Protein AF-A0A6I5C959-F1 (afdb_monomer_lite)

Secondary structure (DSSP, 8-state):
-HHHHHHHHTT-HHHHHT--HHHHHHTT-TTHHHHHHHHHHTTT--PPEEEEEEE-TTSS-EEEEEE-

Foldseek 3Di:
DVLVLVCQQAVVLVSLLPDDDVVCVVVVPPCNVVSNVVSVVCVVVPWGKHWPDWDQPPPDTDTDMDTD

pLDDT: mean 96.69, std 1.58, range [91.19, 98.38]

Radius of gyration: 11.57 Å; chains: 1; bounding box: 25×21×30 Å

Structure (mmCIF, N/CA/C/O backbone):
data_AF-A0A6I5C959-F1
#
_entry.id   AF-A0A6I5C959-F1
#
loop_
_atom_site.group_PDB
_atom_site.id
_atom_site.type_symbol
_atom_site.label_atom_id
_atom_site.label_alt_id
_atom_site.label_comp_id
_atom_site.label_asym_id
_atom_site.label_entity_id
_atom_site.label_seq_id
_atom_site.pdbx_PDB_ins_code
_atom_site.Cartn_x
_atom_site.Cartn_y
_atom_site.Cartn_z
_atom_site.occupancy
_atom_site.B_iso_or_equiv
_atom_site.auth_seq_id
_atom_site.auth_comp_id
_atom_site.auth_asym_id
_atom_site.auth_atom_id
_atom_site.pdbx_PDB_model_num
ATOM 1 N N . ASP A 1 1 ? 2.053 -4.277 -8.439 1.00 91.19 1 ASP A N 1
ATOM 2 C CA . ASP A 1 1 ? 1.487 -2.913 -8.304 1.00 91.19 1 ASP A CA 1
ATOM 3 C C . ASP A 1 1 ? 0.013 -2.956 -7.899 1.00 91.19 1 ASP A C 1
ATOM 5 O O . ASP A 1 1 ? -0.274 -2.607 -6.763 1.00 91.19 1 ASP A O 1
ATOM 9 N N . ALA A 1 2 ? -0.899 -3.483 -8.721 1.00 95.94 2 ALA A N 1
ATOM 10 C CA . ALA A 1 2 ? -2.350 -3.422 -8.509 1.00 95.94 2 ALA A CA 1
ATOM 11 C C . ALA A 1 2 ? -2.844 -3.961 -7.152 1.00 95.94 2 ALA A C 1
ATOM 13 O O . ALA A 1 2 ? -3.816 -3.460 -6.591 1.00 95.94 2 ALA A O 1
ATOM 14 N N . ALA A 1 3 ? -2.195 -4.990 -6.595 1.00 96.50 3 ALA A N 1
ATOM 15 C CA . ALA A 1 3 ? -2.520 -5.477 -5.252 1.00 96.50 3 ALA A CA 1
ATOM 16 C C . ALA A 1 3 ? -2.191 -4.441 -4.160 1.00 96.50 3 ALA A C 1
ATOM 18 O O . ALA A 1 3 ? -3.003 -4.231 -3.265 1.00 96.50 3 ALA A O 1
ATOM 19 N N . ALA A 1 4 ? -1.046 -3.758 -4.268 1.00 96.88 4 ALA A N 1
ATOM 20 C CA . ALA A 1 4 ? -0.666 -2.689 -3.348 1.00 96.88 4 ALA A CA 1
ATOM 21 C C . ALA A 1 4 ? -1.593 -1.476 -3.500 1.00 96.88 4 ALA A C 1
ATOM 23 O O . ALA A 1 4 ? -2.062 -0.956 -2.495 1.00 96.88 4 ALA A O 1
ATOM 24 N N . ALA A 1 5 ? -1.931 -1.087 -4.734 1.00 98.00 5 ALA A N 1
ATOM 25 C CA . ALA A 1 5 ? -2.876 -0.002 -4.999 1.00 98.00 5 ALA A CA 1
ATOM 26 C C . ALA A 1 5 ? -4.249 -0.265 -4.362 1.00 98.00 5 ALA A C 1
ATOM 28 O O . ALA A 1 5 ? -4.782 0.591 -3.657 1.00 98.00 5 ALA A O 1
ATOM 29 N N . ARG A 1 6 ? -4.794 -1.479 -4.535 1.00 98.38 6 ARG A N 1
ATOM 30 C CA . ARG A 1 6 ? -6.053 -1.883 -3.890 1.00 98.38 6 ARG A CA 1
ATOM 31 C C . ARG A 1 6 ? -5.955 -1.868 -2.368 1.00 98.38 6 ARG A C 1
ATOM 33 O O . ARG A 1 6 ? -6.850 -1.334 -1.724 1.00 98.38 6 ARG A O 1
ATOM 40 N N . ALA A 1 7 ? -4.882 -2.414 -1.799 1.00 98.25 7 ALA A N 1
ATOM 41 C CA . ALA A 1 7 ? -4.719 -2.471 -0.350 1.00 98.25 7 ALA A CA 1
ATOM 42 C C . ALA A 1 7 ? -4.578 -1.070 0.273 1.00 98.25 7 ALA A C 1
ATOM 44 O O . ALA A 1 7 ? -5.240 -0.758 1.260 1.00 98.25 7 ALA A O 1
ATOM 45 N N . LEU A 1 8 ? -3.785 -0.190 -0.348 1.00 98.25 8 LEU A N 1
ATOM 46 C CA . LEU A 1 8 ? -3.654 1.212 0.056 1.00 98.25 8 LEU A CA 1
ATOM 47 C C . LEU A 1 8 ? -4.976 1.972 -0.099 1.00 98.25 8 LEU A C 1
ATOM 49 O O . LEU A 1 8 ? -5.350 2.740 0.784 1.00 98.25 8 LEU A O 1
ATOM 53 N N . GLY A 1 9 ? -5.694 1.741 -1.199 1.00 98.31 9 GLY A N 1
ATOM 54 C CA . GLY A 1 9 ? -6.967 2.392 -1.490 1.00 98.31 9 GLY A CA 1
ATOM 55 C C . GLY A 1 9 ? -8.116 1.955 -0.589 1.00 98.31 9 GLY A C 1
ATOM 56 O O . GLY A 1 9 ? -9.010 2.751 -0.351 1.00 98.31 9 GLY A O 1
ATOM 57 N N . ALA A 1 10 ? -8.092 0.729 -0.070 1.00 98.00 10 ALA A N 1
ATOM 58 C CA . ALA A 1 10 ? -9.126 0.202 0.819 1.00 98.00 10 ALA A CA 1
ATOM 59 C C . ALA A 1 10 ? -8.776 0.319 2.313 1.00 98.00 10 ALA A C 1
ATOM 61 O O . ALA A 1 10 ? -9.563 -0.131 3.140 1.00 98.00 10 ALA A O 1
ATOM 62 N N . ALA A 1 11 ? -7.606 0.876 2.657 1.00 97.94 11 ALA A N 1
ATOM 63 C CA . ALA A 1 11 ? -7.027 0.778 4.000 1.00 97.94 11 ALA A CA 1
ATOM 64 C C . ALA A 1 11 ? -6.999 -0.675 4.525 1.00 97.94 11 ALA A C 1
ATOM 66 O O . ALA A 1 11 ? -7.268 -0.952 5.692 1.00 97.94 11 ALA A O 1
ATOM 67 N N . ASP A 1 12 ? -6.664 -1.626 3.645 1.00 98.00 12 ASP A N 1
ATOM 68 C CA . ASP A 1 12 ? -6.583 -3.048 3.977 1.00 98.00 12 ASP A CA 1
ATOM 69 C C . ASP A 1 12 ? -5.296 -3.334 4.765 1.00 98.00 12 ASP A C 1
ATOM 71 O O . ASP A 1 12 ? -4.257 -3.734 4.225 1.00 98.00 12 ASP A O 1
ATOM 75 N N . VAL A 1 13 ? -5.369 -3.089 6.073 1.00 97.88 13 VAL A N 1
ATOM 76 C CA . VAL A 1 13 ? -4.256 -3.272 7.010 1.00 97.88 13 VAL A CA 1
ATOM 77 C C . VAL A 1 13 ? -3.748 -4.713 7.031 1.00 97.88 13 VAL A C 1
ATOM 79 O O . VAL A 1 13 ? -2.547 -4.929 7.187 1.00 97.88 13 VAL A O 1
ATOM 82 N N . THR A 1 14 ? -4.621 -5.704 6.819 1.00 97.38 14 THR A N 1
ATOM 83 C CA . THR A 1 14 ? -4.237 -7.120 6.805 1.00 97.38 14 THR A CA 1
ATOM 84 C C . THR A 1 14 ? -3.365 -7.429 5.595 1.00 97.38 14 THR A C 1
ATOM 86 O O . THR A 1 14 ? -2.271 -7.971 5.760 1.00 97.38 14 THR A O 1
ATOM 89 N N . SER A 1 15 ? -3.794 -7.023 4.398 1.00 97.69 15 SER A N 1
ATOM 90 C CA . SER A 1 15 ? -3.018 -7.220 3.170 1.00 97.69 15 SER A CA 1
ATOM 91 C C . SER A 1 15 ? -1.680 -6.477 3.199 1.00 97.69 15 SER A C 1
ATOM 93 O O . SER A 1 15 ? -0.667 -7.006 2.734 1.00 97.69 15 SER A O 1
ATOM 95 N N . LEU A 1 16 ? -1.646 -5.262 3.761 1.00 97.75 16 LEU A N 1
ATOM 96 C CA . LEU A 1 16 ? -0.412 -4.480 3.893 1.00 97.75 16 LEU A CA 1
ATOM 97 C C . LEU A 1 16 ? 0.555 -5.097 4.911 1.00 97.75 16 LEU A C 1
ATOM 99 O O . LEU A 1 16 ? 1.760 -5.154 4.656 1.00 97.75 16 LEU A O 1
ATOM 103 N N . ALA A 1 17 ? 0.045 -5.612 6.031 1.00 97.50 17 ALA A N 1
ATOM 104 C CA . ALA A 1 17 ? 0.852 -6.320 7.019 1.00 97.50 17 ALA A CA 1
ATOM 105 C C . ALA A 1 17 ? 1.441 -7.625 6.455 1.00 97.50 17 ALA A C 1
ATOM 107 O O . ALA A 1 17 ? 2.582 -7.961 6.776 1.00 97.50 17 ALA A O 1
ATOM 108 N N . SER A 1 18 ? 0.718 -8.324 5.572 1.00 97.12 18 SER A N 1
ATOM 109 C CA . SER A 1 18 ? 1.144 -9.601 4.984 1.00 97.12 18 SER A CA 1
ATOM 110 C C . SER A 1 18 ? 2.076 -9.483 3.772 1.00 97.12 18 SER A C 1
ATOM 112 O O . SER A 1 18 ? 2.356 -10.490 3.124 1.00 97.12 18 SER A O 1
ATOM 114 N N . LEU A 1 19 ? 2.546 -8.280 3.420 1.00 97.50 19 LEU A N 1
ATOM 115 C CA . LEU A 1 19 ? 3.456 -8.111 2.287 1.00 97.50 19 LEU A CA 1
ATOM 116 C C . LEU A 1 19 ? 4.769 -8.871 2.506 1.00 97.50 19 LEU A C 1
ATOM 118 O O . LEU A 1 19 ? 5.533 -8.600 3.444 1.00 97.50 19 LEU A O 1
ATOM 122 N N . ASP A 1 20 ? 5.047 -9.786 1.583 1.00 97.38 20 ASP A N 1
ATOM 123 C CA . ASP A 1 20 ? 6.234 -10.628 1.614 1.00 97.38 20 ASP A CA 1
ATOM 124 C C . ASP A 1 20 ? 7.524 -9.805 1.456 1.00 97.38 20 ASP A C 1
ATOM 126 O O . ASP A 1 20 ? 7.626 -8.910 0.610 1.00 97.38 20 ASP A O 1
ATOM 130 N N . ALA A 1 21 ? 8.509 -10.086 2.310 1.00 97.12 21 ALA A N 1
ATOM 131 C CA . ALA A 1 21 ? 9.755 -9.327 2.359 1.00 97.12 21 ALA A CA 1
ATOM 132 C C . ALA A 1 21 ? 10.667 -9.620 1.165 1.00 97.12 21 ALA A C 1
ATOM 134 O O . ALA A 1 21 ? 11.250 -8.692 0.602 1.00 97.12 21 ALA A O 1
ATOM 135 N N . GLU A 1 22 ? 10.787 -10.892 0.784 1.00 97.94 22 GLU A N 1
ATOM 136 C CA . GLU A 1 22 ? 11.698 -11.339 -0.270 1.00 97.94 22 GLU A CA 1
ATOM 137 C C . GLU A 1 22 ? 11.202 -10.887 -1.642 1.00 97.94 22 GLU A C 1
ATOM 139 O O . GLU A 1 22 ? 11.965 -10.332 -2.434 1.00 97.94 22 GLU A O 1
ATOM 144 N N . LEU A 1 23 ? 9.901 -11.022 -1.895 1.00 97.38 23 LEU A N 1
ATOM 145 C CA . LEU A 1 23 ? 9.253 -10.549 -3.107 1.00 97.38 23 LEU A CA 1
ATOM 146 C C . LEU A 1 23 ? 9.331 -9.025 -3.220 1.00 97.38 23 LEU A C 1
ATOM 148 O O . LEU A 1 23 ? 9.664 -8.507 -4.285 1.00 97.38 23 LEU A O 1
ATOM 152 N N . ALA A 1 24 ? 9.067 -8.289 -2.136 1.00 97.19 24 ALA A N 1
ATOM 153 C CA . ALA A 1 24 ? 9.203 -6.835 -2.145 1.00 97.19 24 ALA A CA 1
ATOM 154 C C . ALA A 1 24 ? 10.645 -6.399 -2.432 1.00 97.19 24 ALA A C 1
ATOM 156 O O . ALA A 1 24 ? 10.855 -5.436 -3.169 1.00 97.19 24 ALA A O 1
ATOM 157 N N . TYR A 1 25 ? 11.634 -7.122 -1.902 1.00 97.19 25 TYR A N 1
ATOM 158 C CA . TYR A 1 25 ? 13.039 -6.882 -2.207 1.00 97.19 25 TYR A CA 1
ATOM 159 C C . TYR A 1 25 ? 13.360 -7.162 -3.682 1.00 97.19 25 TYR A C 1
ATOM 161 O O . TYR A 1 25 ? 13.923 -6.300 -4.358 1.00 97.19 25 TYR A O 1
ATOM 169 N N . ALA A 1 26 ? 12.938 -8.316 -4.211 1.00 97.69 26 ALA A N 1
ATOM 170 C CA . ALA A 1 26 ? 13.143 -8.697 -5.610 1.00 97.69 26 ALA A CA 1
ATOM 171 C C . ALA A 1 26 ? 12.513 -7.690 -6.590 1.00 97.69 26 ALA A C 1
ATOM 173 O O . ALA A 1 26 ? 13.099 -7.366 -7.623 1.00 97.69 26 ALA A O 1
ATOM 174 N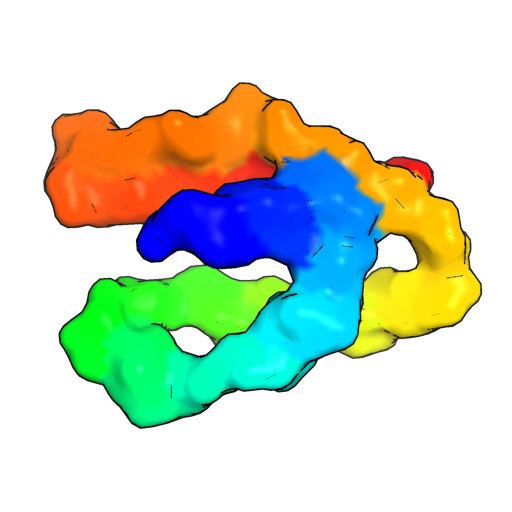 N . LEU A 1 27 ? 11.347 -7.148 -6.231 1.00 95.81 27 LEU A N 1
ATOM 175 C CA . LEU A 1 27 ? 10.622 -6.130 -6.995 1.00 95.81 27 LEU A CA 1
ATOM 176 C C . LEU A 1 27 ? 11.058 -4.688 -6.677 1.00 95.81 27 LEU A C 1
ATOM 178 O O . LEU A 1 27 ? 10.518 -3.751 -7.260 1.00 95.81 27 LEU A O 1
ATOM 182 N N . LYS A 1 28 ? 12.031 -4.492 -5.775 1.00 96.12 28 LYS A N 1
ATOM 183 C CA . LYS A 1 28 ? 12.561 -3.182 -5.349 1.00 96.12 28 LYS A CA 1
ATOM 184 C C . LYS A 1 28 ? 11.496 -2.230 -4.781 1.00 96.12 28 LYS A C 1
ATOM 186 O O . LYS A 1 28 ? 11.560 -1.016 -4.970 1.00 96.12 28 LYS A O 1
ATOM 191 N N . VAL A 1 29 ? 10.519 -2.770 -4.057 1.00 96.69 29 VAL A N 1
ATOM 192 C CA . VAL A 1 29 ? 9.416 -2.011 -3.453 1.00 96.69 29 VAL A CA 1
ATOM 193 C C . VAL A 1 29 ? 9.881 -1.355 -2.152 1.00 96.69 29 VAL A C 1
ATOM 195 O O . VAL A 1 29 ? 9.783 -1.933 -1.069 1.00 96.69 29 VAL A O 1
ATOM 198 N N . SER A 1 30 ? 10.351 -0.111 -2.240 1.00 93.56 30 SER A N 1
ATOM 199 C CA . SER A 1 30 ? 10.766 0.682 -1.070 1.00 93.56 30 SER A CA 1
ATOM 200 C C . SER A 1 30 ? 9.620 0.973 -0.089 1.00 93.56 30 SER A C 1
ATOM 202 O O . SER A 1 30 ? 9.862 1.178 1.099 1.00 93.56 30 SER A O 1
ATOM 204 N N . GLY A 1 31 ? 8.370 0.946 -0.564 1.00 95.31 31 GLY A N 1
ATOM 205 C CA . GLY A 1 31 ? 7.174 1.240 0.229 1.00 95.31 31 GLY A CA 1
ATOM 206 C C . GLY A 1 31 ? 6.778 0.173 1.256 1.00 95.31 31 GLY A C 1
ATOM 207 O O . GLY A 1 31 ? 6.043 0.495 2.183 1.00 95.31 31 GLY A O 1
ATOM 208 N N . ARG A 1 32 ? 7.274 -1.074 1.164 1.00 97.38 32 ARG A N 1
ATOM 209 C CA . ARG A 1 32 ? 6.808 -2.178 2.032 1.00 97.38 32 ARG A CA 1
ATOM 210 C C . ARG A 1 32 ? 6.892 -1.832 3.522 1.00 97.38 32 ARG A C 1
ATOM 212 O O . ARG A 1 32 ? 5.899 -1.943 4.232 1.00 97.38 32 ARG A O 1
ATOM 219 N N . ALA A 1 33 ? 8.077 -1.447 3.995 1.00 96.81 33 ALA A N 1
ATOM 220 C CA . ALA A 1 33 ? 8.311 -1.184 5.413 1.00 96.81 33 ALA A CA 1
ATOM 221 C C . ALA A 1 33 ? 7.424 -0.048 5.966 1.00 96.81 33 ALA A C 1
ATOM 223 O O . ALA A 1 33 ? 6.730 -0.286 6.956 1.00 96.81 33 ALA A O 1
ATOM 224 N N . PRO A 1 34 ? 7.364 1.153 5.348 1.00 97.06 34 PRO A N 1
ATOM 225 C CA . PRO A 1 34 ? 6.472 2.202 5.836 1.00 97.06 34 PRO A CA 1
ATOM 226 C C . PRO A 1 34 ? 4.987 1.822 5.746 1.00 97.06 34 PRO A C 1
ATOM 228 O O . PRO A 1 34 ? 4.225 2.218 6.623 1.00 97.06 34 PRO A O 1
ATOM 231 N N . TRP A 1 35 ? 4.562 1.016 4.765 1.00 97.81 35 TRP A N 1
ATOM 232 C CA . TRP A 1 35 ? 3.176 0.531 4.709 1.00 97.81 35 TRP A CA 1
ATOM 233 C C . TRP A 1 35 ? 2.835 -0.441 5.842 1.00 97.81 35 TRP A C 1
ATOM 235 O O . TRP A 1 35 ? 1.724 -0.390 6.358 1.00 97.81 35 TRP A O 1
ATOM 245 N N . GLN A 1 36 ? 3.778 -1.281 6.281 1.00 97.69 36 GLN A N 1
ATOM 246 C CA . GLN A 1 36 ? 3.576 -2.136 7.457 1.00 97.69 36 GLN A CA 1
ATOM 247 C C . GLN A 1 36 ? 3.486 -1.318 8.755 1.00 97.69 36 GLN A C 1
ATOM 249 O O . GLN A 1 36 ? 2.662 -1.625 9.614 1.00 97.69 36 GLN A O 1
ATOM 254 N N . VAL A 1 37 ? 4.281 -0.249 8.887 1.00 97.56 37 VAL A N 1
ATOM 255 C CA . VAL A 1 37 ? 4.178 0.688 10.023 1.00 97.56 37 VAL A CA 1
ATOM 256 C C . VAL A 1 37 ? 2.818 1.387 10.027 1.00 97.56 37 VAL A C 1
ATOM 258 O O . VAL A 1 37 ? 2.155 1.432 11.061 1.00 97.56 37 VAL A O 1
ATOM 261 N N . LEU A 1 38 ? 2.381 1.887 8.868 1.00 96.88 38 LEU A N 1
ATOM 262 C CA . LEU A 1 38 ? 1.065 2.500 8.699 1.00 96.88 38 LEU A CA 1
ATOM 263 C C . LEU A 1 38 ? -0.067 1.517 9.048 1.00 96.88 38 LEU A C 1
ATOM 265 O O . LEU A 1 38 ? -0.985 1.886 9.774 1.00 96.88 38 LEU A O 1
ATOM 269 N N . ALA A 1 39 ? 0.018 0.265 8.587 1.00 97.06 39 ALA A N 1
ATOM 270 C CA . ALA A 1 39 ? -0.962 -0.776 8.894 1.00 97.06 39 ALA A CA 1
ATOM 271 C C . ALA A 1 39 ? -1.056 -1.065 10.400 1.00 97.06 39 ALA A C 1
ATOM 273 O O . ALA A 1 39 ? -2.159 -1.178 10.928 1.00 97.06 39 ALA A O 1
ATOM 274 N N . GLY A 1 40 ? 0.081 -1.124 11.103 1.00 9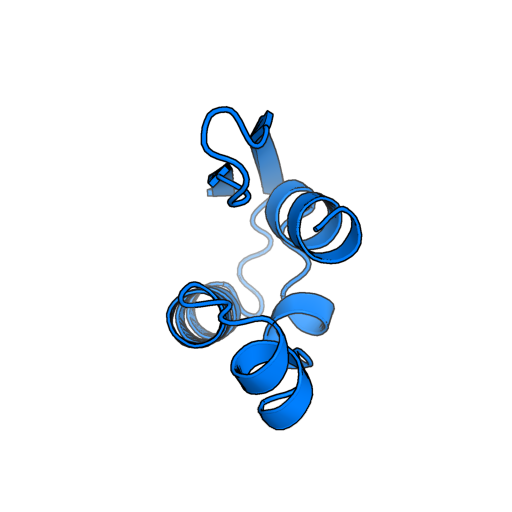7.12 40 GLY A N 1
ATOM 275 C CA . GLY A 1 40 ? 0.101 -1.268 12.560 1.00 97.12 40 GLY A CA 1
ATOM 276 C C . GLY A 1 40 ? -0.496 -0.058 13.285 1.00 97.12 40 GLY A C 1
ATOM 277 O O . GLY A 1 40 ? -1.235 -0.225 14.248 1.00 97.12 40 GLY A O 1
ATOM 278 N N . ALA A 1 41 ? -0.233 1.159 12.801 1.00 96.62 41 ALA A N 1
ATOM 279 C CA . ALA A 1 41 ? -0.803 2.380 13.375 1.00 96.62 41 ALA A CA 1
ATOM 280 C C . ALA A 1 41 ? -2.323 2.494 13.164 1.00 96.62 41 ALA A C 1
ATOM 282 O O . ALA A 1 41 ? -3.016 3.074 13.996 1.00 96.62 41 ALA A O 1
ATOM 283 N N . ALA A 1 42 ? -2.839 1.948 12.062 1.00 96.50 42 ALA A N 1
ATOM 284 C CA . ALA A 1 42 ? -4.261 1.953 11.732 1.00 96.50 42 ALA A CA 1
ATOM 285 C C . ALA A 1 42 ? -5.014 0.710 12.233 1.00 96.50 42 ALA A C 1
ATOM 287 O O . ALA A 1 42 ? -6.211 0.571 11.962 1.00 96.50 42 ALA A O 1
ATOM 288 N N . GLN A 1 43 ? -4.351 -0.204 12.942 1.00 95.31 43 GLN A N 1
ATOM 289 C CA . GLN A 1 43 ? -5.002 -1.400 13.460 1.00 95.31 43 GLN A CA 1
ATOM 290 C C . GLN A 1 43 ? -6.173 -1.018 14.378 1.00 95.31 43 GLN A C 1
ATOM 292 O O . GLN A 1 43 ? -6.035 -0.159 15.245 1.00 95.31 43 GLN A O 1
ATOM 297 N N . ASP A 1 44 ? -7.344 -1.611 14.126 1.00 94.56 44 ASP A N 1
ATOM 298 C CA . ASP A 1 44 ? -8.608 -1.358 14.838 1.00 94.56 44 ASP A CA 1
ATOM 299 C C . ASP A 1 44 ? -9.099 0.107 14.829 1.00 94.56 44 ASP A C 1
ATOM 301 O O . ASP A 1 44 ? -10.025 0.465 15.555 1.00 94.56 44 ASP A O 1
ATOM 305 N N . SER A 1 45 ? -8.526 0.960 13.973 1.00 94.94 45 SER A N 1
ATOM 306 C CA . SER A 1 45 ? -8.893 2.381 13.879 1.00 94.94 45 SER A CA 1
ATOM 307 C C . SER A 1 45 ? -10.192 2.633 13.106 1.00 94.94 45 SER A C 1
ATOM 309 O O . SER A 1 45 ? -10.817 3.676 13.279 1.00 94.94 45 SER A O 1
ATOM 311 N N . GLY A 1 46 ? -10.601 1.693 12.246 1.00 93.25 46 GLY A N 1
ATOM 312 C CA . GLY A 1 46 ? -11.784 1.835 11.392 1.00 93.25 46 GLY A CA 1
ATOM 313 C C . GLY A 1 46 ? -11.653 2.892 10.290 1.00 93.25 46 GLY A C 1
ATOM 314 O O . GLY A 1 46 ? -12.674 3.291 9.734 1.00 93.25 46 GLY A O 1
ATOM 315 N N . LEU A 1 47 ? -10.431 3.344 9.979 1.00 96.75 47 LEU A N 1
ATOM 316 C CA . LEU A 1 47 ? -10.183 4.331 8.926 1.00 96.75 47 LEU A CA 1
ATOM 317 C C . LEU A 1 47 ? -10.617 3.803 7.555 1.00 96.75 47 LEU A C 1
ATOM 319 O O . LEU A 1 47 ? -10.349 2.653 7.198 1.00 96.75 47 LEU A O 1
ATOM 323 N N . ALA A 1 48 ? -11.233 4.673 6.761 1.00 96.56 48 ALA A N 1
ATOM 324 C CA . ALA A 1 48 ? -11.528 4.405 5.364 1.00 96.56 48 ALA A CA 1
ATOM 325 C C . ALA A 1 48 ? -10.366 4.879 4.484 1.00 96.56 48 ALA A C 1
ATOM 327 O O . ALA A 1 48 ? -9.847 5.981 4.659 1.00 96.56 48 ALA A O 1
ATOM 328 N N . GLY A 1 49 ? -9.968 4.054 3.516 1.00 97.25 49 GLY A N 1
ATOM 329 C CA . GLY A 1 49 ? -8.962 4.417 2.524 1.00 97.25 49 GLY A CA 1
ATOM 330 C C . GLY A 1 49 ? -9.565 5.087 1.291 1.00 97.25 49 GLY A C 1
ATOM 331 O O . GLY A 1 49 ? -10.709 4.843 0.911 1.00 97.25 49 GLY A O 1
ATOM 332 N N . THR A 1 50 ? -8.777 5.923 0.624 1.00 98.19 50 THR A N 1
ATOM 333 C CA . THR A 1 50 ? -9.055 6.390 -0.737 1.00 98.19 50 THR A CA 1
ATOM 334 C C . THR A 1 5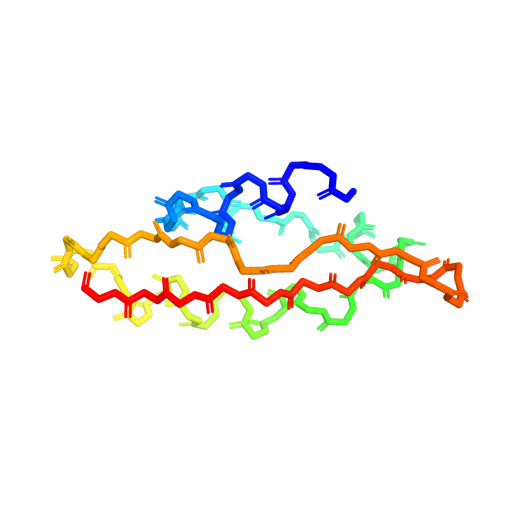0 ? -7.752 6.491 -1.513 1.00 98.19 50 THR A C 1
ATOM 336 O O . THR A 1 50 ? -6.826 7.185 -1.093 1.00 98.19 50 THR A O 1
ATOM 339 N N . LEU A 1 51 ? -7.679 5.810 -2.658 1.00 98.25 51 LEU A N 1
ATOM 340 C CA . LEU A 1 51 ? -6.564 5.928 -3.596 1.00 98.25 51 LEU A CA 1
ATOM 341 C C . LEU A 1 51 ? -6.734 7.210 -4.419 1.00 98.25 51 LEU A C 1
ATOM 343 O O . LEU A 1 51 ? -7.736 7.387 -5.105 1.00 98.25 51 LEU A O 1
ATOM 347 N N . LEU A 1 52 ? -5.753 8.100 -4.333 1.00 98.31 52 LEU A N 1
ATOM 348 C CA . LEU A 1 52 ? -5.723 9.395 -5.014 1.00 98.31 52 LEU A CA 1
ATOM 349 C C . LEU A 1 52 ? -4.862 9.363 -6.282 1.00 98.31 52 LEU A C 1
ATOM 351 O O . LEU A 1 52 ? -5.066 10.178 -7.177 1.00 98.31 52 LEU A O 1
ATOM 355 N N . TYR A 1 53 ? -3.893 8.445 -6.351 1.00 97.69 53 TYR A N 1
ATOM 356 C CA . TYR A 1 53 ? -2.992 8.295 -7.493 1.00 97.69 53 TYR A CA 1
ATOM 357 C C . TYR A 1 53 ? -2.416 6.875 -7.565 1.00 97.69 53 TYR A C 1
ATOM 359 O O . TYR A 1 53 ? -2.037 6.321 -6.531 1.00 97.69 53 TYR A O 1
ATOM 367 N N . ASP A 1 54 ? -2.333 6.321 -8.776 1.00 97.38 54 ASP A N 1
ATOM 368 C CA . ASP A 1 54 ? -1.677 5.052 -9.122 1.00 97.38 54 ASP A CA 1
ATOM 369 C C . ASP A 1 54 ? -1.224 5.108 -10.585 1.00 97.38 54 ASP A C 1
ATOM 371 O O . ASP A 1 54 ? -2.015 4.885 -11.500 1.00 97.38 54 ASP A O 1
ATOM 375 N N . GLU A 1 55 ? 0.044 5.452 -10.805 1.00 96.94 55 GLU A N 1
ATOM 376 C CA . GLU A 1 55 ? 0.659 5.421 -12.133 1.00 96.94 55 GLU A CA 1
ATOM 377 C C . GLU A 1 55 ? 2.156 5.083 -12.044 1.00 96.94 55 GLU A C 1
ATOM 379 O O . GLU A 1 55 ? 2.765 5.086 -10.971 1.00 96.94 55 GLU A O 1
ATOM 384 N N . ALA A 1 56 ? 2.780 4.824 -13.199 1.00 95.69 56 ALA A N 1
ATOM 385 C CA . ALA A 1 56 ? 4.210 4.534 -13.312 1.00 95.69 56 ALA A CA 1
ATOM 386 C C . ALA A 1 56 ? 4.918 5.375 -14.399 1.00 95.69 56 ALA A C 1
ATOM 388 O O . ALA A 1 56 ? 5.510 4.808 -15.323 1.00 95.69 56 ALA A O 1
ATOM 389 N N . PRO A 1 57 ? 4.904 6.721 -14.313 1.00 93.75 57 PRO A N 1
ATOM 390 C CA . PRO A 1 57 ? 5.431 7.606 -15.363 1.00 93.75 57 PRO A CA 1
ATOM 391 C C . PRO A 1 57 ? 6.928 7.412 -15.657 1.00 93.75 57 PRO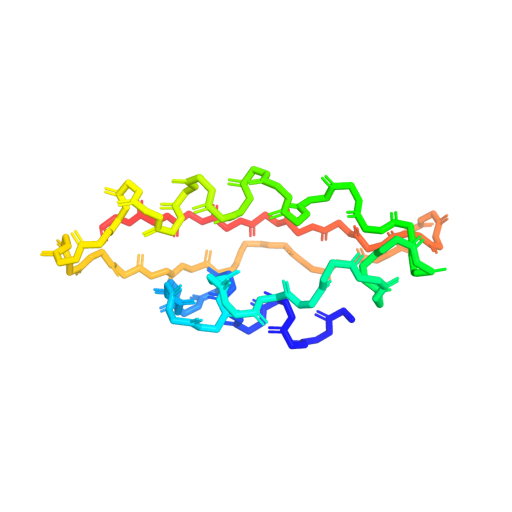 A C 1
ATOM 393 O O . PRO A 1 57 ? 7.387 7.704 -16.758 1.00 93.75 57 PRO A O 1
ATOM 396 N N . TYR A 1 58 ? 7.686 6.886 -14.692 1.00 92.44 58 TYR A N 1
ATOM 397 C CA . TYR A 1 58 ? 9.124 6.622 -14.816 1.00 92.44 58 TYR A CA 1
ATOM 398 C C . TYR A 1 58 ? 9.465 5.124 -14.803 1.00 92.44 58 TYR A C 1
ATOM 400 O O . TYR A 1 58 ? 10.599 4.747 -14.517 1.00 92.44 58 TYR A O 1
ATOM 408 N N . GLY A 1 59 ? 8.483 4.253 -15.061 1.00 92.69 59 GLY A N 1
ATOM 409 C CA . GLY A 1 59 ? 8.663 2.797 -14.998 1.00 92.69 59 GLY A CA 1
ATOM 410 C C . GLY A 1 59 ? 8.739 2.224 -13.575 1.00 92.69 59 GLY A C 1
ATOM 411 O O . GLY A 1 59 ? 9.041 1.046 -13.407 1.00 92.69 59 GLY A O 1
ATOM 412 N N . VAL A 1 60 ? 8.449 3.039 -12.556 1.00 93.44 60 VAL A N 1
ATOM 413 C CA . VAL A 1 60 ? 8.301 2.642 -11.146 1.00 93.44 60 VAL A CA 1
ATOM 414 C C . VAL A 1 60 ? 6.924 3.095 -10.678 1.00 93.44 60 VAL A C 1
ATOM 416 O O . VAL A 1 60 ? 6.513 4.196 -11.029 1.00 93.44 60 VAL A O 1
ATOM 419 N N . GLY A 1 61 ? 6.211 2.257 -9.924 1.00 95.06 61 GLY A N 1
ATOM 420 C CA . GLY A 1 61 ? 4.868 2.577 -9.433 1.00 95.06 61 GLY A CA 1
ATOM 421 C C . GLY A 1 61 ? 4.882 3.632 -8.326 1.00 95.06 61 GLY A C 1
ATOM 422 O O . GLY A 1 61 ? 5.629 3.505 -7.353 1.00 95.06 61 GLY A O 1
ATOM 423 N N . TYR A 1 62 ? 4.030 4.643 -8.470 1.00 95.88 62 TYR A N 1
ATOM 424 C CA . TYR A 1 62 ? 3.788 5.700 -7.495 1.00 95.88 62 TYR A CA 1
ATOM 425 C C . TYR A 1 62 ? 2.341 5.623 -7.029 1.00 95.88 62 TYR A C 1
ATOM 427 O O . TYR A 1 62 ? 1.421 5.669 -7.841 1.00 95.88 62 TYR A O 1
ATOM 435 N N . PHE A 1 63 ? 2.153 5.559 -5.713 1.00 96.88 63 PHE A N 1
ATOM 436 C CA . PHE A 1 63 ? 0.834 5.494 -5.095 1.00 96.88 63 PHE A CA 1
ATOM 437 C C . PHE A 1 63 ? 0.651 6.667 -4.137 1.00 96.88 63 PHE A C 1
ATOM 439 O O . PHE A 1 63 ? 1.551 6.973 -3.352 1.00 96.88 63 PHE A O 1
ATOM 446 N N . VAL A 1 64 ? -0.527 7.285 -4.158 1.00 97.56 64 VAL A N 1
ATOM 447 C CA . VAL A 1 64 ? -0.960 8.245 -3.135 1.00 97.56 64 VAL A CA 1
ATOM 448 C C . VAL A 1 64 ? -2.307 7.781 -2.612 1.00 97.56 64 VAL A C 1
ATOM 450 O O . VAL A 1 64 ? -3.226 7.568 -3.397 1.00 97.56 64 VAL A O 1
ATOM 453 N N . ALA A 1 65 ? -2.432 7.632 -1.297 1.00 98.00 65 ALA A N 1
ATOM 454 C CA . ALA A 1 65 ? -3.687 7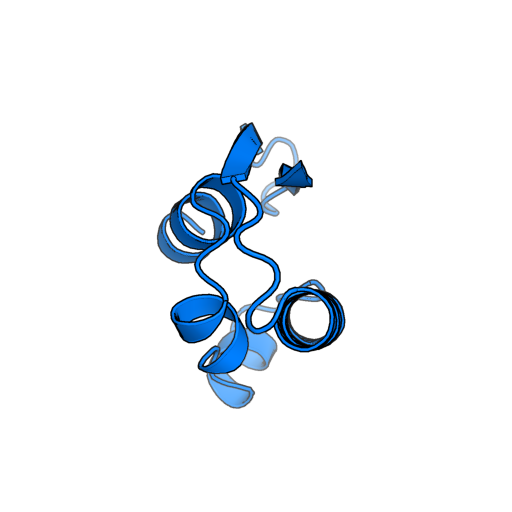.298 -0.640 1.00 98.00 65 ALA A CA 1
ATOM 455 C C . ALA A 1 65 ? -3.875 8.157 0.614 1.00 98.00 65 ALA A C 1
ATOM 457 O O . ALA A 1 65 ? -2.897 8.520 1.269 1.00 98.00 65 ALA A O 1
ATOM 458 N N . ALA A 1 66 ? -5.126 8.473 0.934 1.00 97.94 66 ALA A N 1
ATOM 459 C CA . ALA A 1 66 ? -5.517 9.160 2.160 1.00 97.94 66 ALA A CA 1
ATOM 460 C C . ALA A 1 66 ? -6.412 8.246 2.997 1.00 97.94 66 ALA A C 1
ATOM 462 O O . ALA A 1 66 ? -7.298 7.594 2.442 1.00 97.94 66 ALA A O 1
ATOM 463 N N . TRP A 1 67 ? -6.149 8.181 4.304 1.00 97.81 67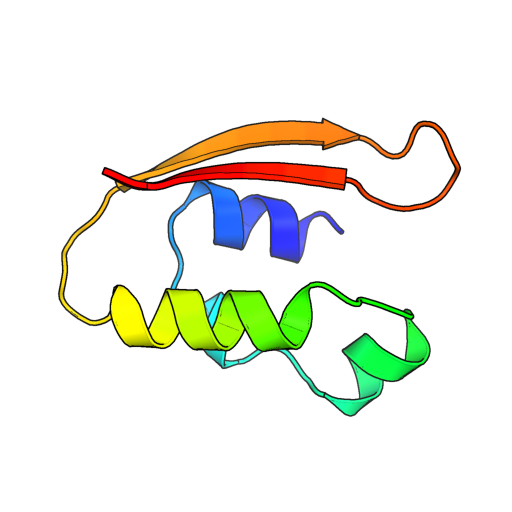 TRP A N 1
ATOM 464 C CA . TRP A 1 67 ? -6.919 7.397 5.272 1.00 97.81 67 TRP A CA 1
ATOM 465 C C . TRP A 1 67 ? -7.537 8.345 6.306 1.00 97.81 67 TRP A C 1
ATOM 467 O O . TRP A 1 67 ? -6.824 9.206 6.832 1.00 97.81 67 TRP A O 1
ATOM 477 N N . SER A 1 68 ? -8.839 8.209 6.569 1.00 95.75 68 SER A N 1
ATOM 478 C CA . SER A 1 68 ? -9.620 9.094 7.455 1.00 95.75 68 SER A CA 1
ATOM 479 C C . SER A 1 68 ? -10.755 8.380 8.167 1.00 95.75 68 SER A C 1
ATOM 481 O O . SER A 1 68 ? -11.272 7.406 7.573 1.00 95.75 68 SER A O 1
#

Sequence (68 aa):
DAAAARALGAADVTSLASLDAELAYALKVSGRAPWQVLAGAAQDSGLAGTLLYDEAPYGVGYFVAAWS